Protein AF-A0AAE8F723-F1 (afdb_monomer_lite)

Secondary structure (DSSP, 8-state):
-TTT--B-GGGS---TT----TT---HHHHHHHHHHHTTSEEEEEEETTEEEEEEHHHHSTT--HHHHPPPHHHHHHHHHHHHHHHHSEE-GGGHHHHTT-TT--HHHHHHHHHHHTSEEEEEETTTEEEEEEGGGHHHHHSPPPP-------TT---

Structure (mmCIF, N/CA/C/O backbone):
data_AF-A0AAE8F723-F1
#
_entry.id   AF-A0AAE8F723-F1
#
loop_
_atom_site.group_PDB
_atom_site.id
_atom_site.type_symbol
_atom_site.label_atom_id
_atom_site.label_alt_id
_atom_site.label_comp_id
_atom_site.label_asym_id
_atom_site.label_entity_id
_atom_site.label_seq_id
_atom_site.pdbx_PDB_ins_code
_atom_site.Cartn_x
_atom_site.Cartn_y
_atom_site.Cartn_z
_atom_site.occupancy
_atom_site.B_iso_or_equiv
_atom_site.auth_seq_id
_atom_site.auth_comp_id
_atom_site.auth_asym_id
_atom_site.auth_atom_id
_atom_site.pdbx_PDB_model_num
ATOM 1 N N . ILE A 1 1 ? 16.572 -1.659 -22.010 1.00 94.06 1 ILE A N 1
ATOM 2 C CA . ILE A 1 1 ? 15.963 -2.707 -21.153 1.00 94.06 1 ILE A CA 1
ATOM 3 C C . ILE A 1 1 ? 15.495 -3.892 -21.984 1.00 94.06 1 ILE A C 1
ATOM 5 O O . ILE A 1 1 ? 15.971 -5.000 -21.773 1.00 94.06 1 ILE A O 1
ATOM 9 N N . ARG A 1 2 ? 14.619 -3.668 -22.975 1.00 94.94 2 ARG A N 1
ATOM 10 C CA . ARG A 1 2 ? 14.209 -4.722 -23.914 1.00 94.94 2 ARG A CA 1
ATOM 11 C C . ARG A 1 2 ? 15.413 -5.397 -24.579 1.00 94.94 2 ARG A C 1
ATOM 13 O O . ARG A 1 2 ? 15.585 -6.598 -24.395 1.00 94.94 2 ARG A O 1
ATOM 20 N N . ASP A 1 3 ? 16.280 -4.603 -25.202 1.00 96.25 3 ASP A N 1
ATOM 21 C CA . ASP A 1 3 ? 17.422 -5.130 -25.967 1.00 96.25 3 ASP A CA 1
ATOM 22 C C . ASP A 1 3 ? 18.614 -5.497 -25.070 1.00 96.25 3 ASP A C 1
ATOM 24 O O . ASP A 1 3 ? 19.223 -6.544 -25.235 1.00 96.25 3 ASP A O 1
ATOM 28 N N . ASN A 1 4 ? 18.906 -4.657 -24.070 1.00 94.56 4 ASN A N 1
ATOM 29 C CA . ASN A 1 4 ? 20.133 -4.756 -23.261 1.00 94.56 4 ASN A 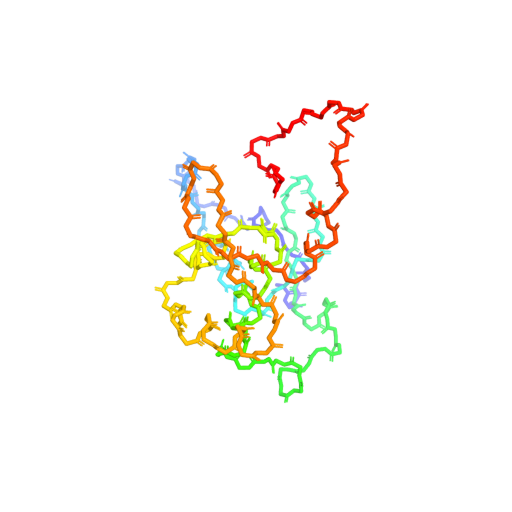CA 1
ATOM 30 C C . ASN A 1 4 ? 19.954 -5.425 -21.883 1.00 94.56 4 ASN A C 1
ATOM 32 O O . ASN A 1 4 ? 20.897 -5.466 -21.101 1.00 94.56 4 ASN A O 1
ATOM 36 N N . GLY A 1 5 ? 18.752 -5.905 -21.552 1.00 96.12 5 GLY A N 1
ATOM 37 C CA . GLY A 1 5 ? 18.463 -6.521 -20.252 1.00 96.12 5 GLY A CA 1
ATOM 38 C C . GLY A 1 5 ? 18.164 -5.533 -19.107 1.00 96.12 5 GLY A C 1
ATOM 39 O O . GLY A 1 5 ? 17.958 -4.338 -19.359 1.00 96.12 5 GLY A O 1
ATOM 40 N N . PRO A 1 6 ? 18.088 -6.036 -17.858 1.00 97.00 6 PRO A N 1
ATOM 41 C CA . PRO A 1 6 ? 17.763 -5.251 -16.665 1.00 97.00 6 PRO A CA 1
ATOM 42 C C . PRO A 1 6 ? 18.7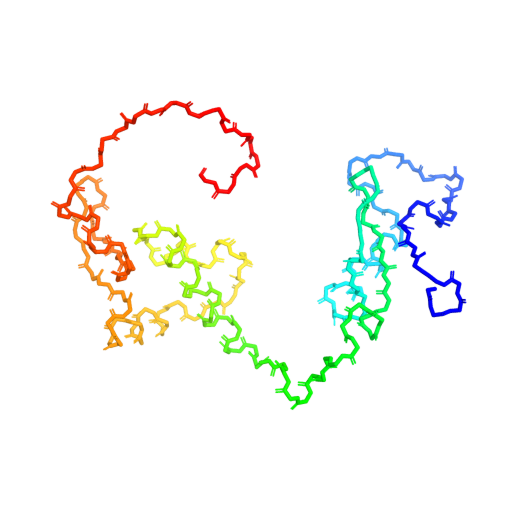50 -4.108 -16.403 1.00 97.00 6 PRO A C 1
ATOM 44 O O . PRO A 1 6 ? 19.948 -4.250 -16.644 1.00 97.00 6 PRO A O 1
ATOM 47 N N . VAL A 1 7 ? 18.266 -2.988 -15.859 1.00 96.00 7 VAL A N 1
ATOM 48 C CA . VAL A 1 7 ? 19.089 -1.788 -15.610 1.00 96.00 7 VAL A CA 1
ATOM 49 C C . VAL A 1 7 ? 18.796 -1.135 -14.265 1.00 96.00 7 VAL A C 1
ATOM 51 O O . VAL A 1 7 ? 17.679 -1.161 -13.750 1.00 96.00 7 VAL A O 1
ATOM 54 N N . ARG A 1 8 ? 19.794 -0.453 -13.718 1.00 93.62 8 ARG A N 1
ATOM 55 C CA . ARG A 1 8 ? 19.674 0.480 -12.594 1.00 93.62 8 ARG A CA 1
ATOM 56 C C . ARG A 1 8 ? 19.681 1.902 -13.123 1.00 93.62 8 ARG A C 1
ATOM 58 O O . ARG A 1 8 ? 20.242 2.192 -14.176 1.00 93.62 8 ARG A O 1
ATOM 65 N N . SER A 1 9 ? 19.197 2.839 -12.311 1.00 88.69 9 SER A N 1
ATOM 66 C CA . SER A 1 9 ? 19.400 4.266 -12.595 1.00 88.69 9 SER A CA 1
ATOM 67 C C . SER A 1 9 ? 20.884 4.628 -12.762 1.00 88.69 9 SER A C 1
ATOM 69 O O . SER A 1 9 ? 21.182 5.584 -13.461 1.00 88.69 9 SER A O 1
ATOM 71 N N . ALA A 1 10 ? 21.806 3.903 -12.120 1.00 87.50 10 ALA A N 1
ATOM 72 C CA . ALA A 1 10 ? 23.240 4.168 -12.208 1.00 87.50 10 ALA A CA 1
ATOM 73 C C . ALA A 1 10 ? 23.869 3.774 -13.556 1.00 87.50 10 ALA A C 1
ATOM 75 O O . ALA A 1 10 ? 24.944 4.274 -13.871 1.00 87.50 10 ALA A O 1
ATOM 76 N N . ASP A 1 11 ? 23.210 2.924 -14.348 1.00 89.56 11 ASP A N 1
ATOM 77 C CA . ASP A 1 11 ? 23.748 2.438 -15.625 1.00 89.56 11 ASP A CA 1
ATOM 78 C C . ASP A 1 11 ? 23.562 3.468 -16.763 1.00 89.56 11 ASP A C 1
ATOM 80 O O . ASP A 1 11 ? 24.062 3.287 -17.870 1.00 89.56 11 ASP A O 1
ATOM 84 N N . PHE A 1 12 ? 22.867 4.578 -16.491 1.00 87.69 12 PHE A N 1
ATOM 85 C CA . PHE A 1 12 ? 22.670 5.676 -17.431 1.00 87.69 12 PHE A CA 1
ATOM 86 C C . PHE A 1 12 ? 23.698 6.788 -17.206 1.00 87.69 12 PHE A C 1
ATOM 88 O O . PHE A 1 12 ? 23.954 7.214 -16.074 1.00 87.69 12 PHE A O 1
ATOM 95 N N . ALA A 1 13 ? 24.243 7.311 -18.308 1.00 81.19 13 ALA A N 1
ATOM 96 C CA . ALA A 1 13 ? 25.170 8.434 -18.276 1.00 81.19 13 ALA A CA 1
ATOM 97 C C . ALA A 1 13 ? 24.558 9.650 -17.558 1.00 81.19 13 ALA A C 1
ATOM 99 O O . ALA A 1 13 ? 23.353 9.911 -17.610 1.00 81.19 13 ALA A O 1
ATOM 100 N N . THR A 1 14 ? 25.411 10.395 -16.859 1.00 71.50 14 THR A N 1
ATOM 101 C CA . THR A 1 14 ? 25.027 11.628 -16.164 1.00 71.50 14 THR A CA 1
ATOM 102 C C . THR A 1 14 ? 25.552 12.817 -16.953 1.00 71.50 14 THR A C 1
ATOM 104 O O . THR A 1 14 ? 26.696 12.794 -17.402 1.00 71.50 14 THR A O 1
ATOM 107 N N . GLU A 1 15 ? 24.735 13.855 -17.123 1.00 72.12 15 GLU A N 1
ATOM 108 C CA . GLU A 1 15 ? 25.195 15.104 -17.730 1.00 72.12 15 GLU A CA 1
ATOM 109 C C . GLU A 1 15 ? 26.316 15.726 -16.891 1.00 72.12 15 GLU A C 1
ATOM 111 O O . GLU A 1 15 ? 26.253 15.733 -15.659 1.00 72.12 15 GLU A O 1
ATOM 116 N N . LYS A 1 16 ? 27.334 16.283 -17.560 1.00 68.25 16 LYS A N 1
ATOM 117 C CA . LYS A 1 16 ? 28.539 16.833 -16.912 1.00 68.25 16 LYS A CA 1
ATOM 118 C C . LYS A 1 16 ? 28.243 17.940 -15.887 1.00 68.25 16 LYS A C 1
ATOM 120 O O . LYS A 1 16 ? 29.049 18.150 -14.991 1.00 68.25 16 LYS A O 1
ATOM 125 N N . ASN A 1 17 ? 27.086 18.601 -15.989 1.00 70.00 17 ASN A N 1
ATOM 126 C CA . ASN A 1 17 ? 26.687 19.724 -15.136 1.00 70.00 17 ASN A CA 1
ATOM 127 C C . ASN A 1 17 ? 25.604 19.369 -14.096 1.00 70.00 17 ASN A C 1
ATOM 129 O O . ASN A 1 17 ? 25.043 20.270 -13.469 1.00 70.00 17 ASN A O 1
ATOM 133 N N . HIS A 1 18 ? 25.279 18.084 -13.896 1.00 69.50 18 HIS A N 1
ATOM 134 C CA . HIS A 1 18 ? 24.272 17.693 -12.904 1.00 69.50 18 HIS A CA 1
ATOM 135 C C . HIS A 1 18 ? 24.788 17.931 -11.481 1.00 69.50 18 HIS A C 1
ATOM 137 O O . HIS A 1 18 ? 25.684 17.228 -11.009 1.00 69.50 18 HIS A O 1
ATOM 143 N N . LYS A 1 19 ? 24.205 18.904 -10.773 1.00 69.75 19 LYS A N 1
ATOM 144 C CA . LYS A 1 19 ? 24.550 19.163 -9.371 1.00 69.75 19 LYS A CA 1
ATOM 145 C C . LYS A 1 19 ? 24.010 18.033 -8.482 1.00 69.75 19 LYS A C 1
ATOM 147 O O . LYS A 1 19 ? 22.814 17.739 -8.540 1.00 69.75 19 LYS A O 1
ATOM 152 N N . PRO A 1 20 ? 24.850 17.397 -7.647 1.00 67.19 20 PRO A N 1
ATOM 153 C CA . PRO A 1 20 ? 24.379 16.403 -6.695 1.00 67.19 20 PRO A CA 1
ATOM 154 C C . PRO A 1 20 ? 23.488 17.066 -5.637 1.00 67.19 20 PRO A C 1
ATOM 156 O O . PRO A 1 20 ? 23.736 18.188 -5.202 1.00 67.19 20 PRO A O 1
ATOM 159 N N . GLY A 1 21 ? 22.441 16.364 -5.216 1.00 66.62 21 GLY A N 1
ATOM 160 C CA . GLY A 1 21 ? 21.517 16.824 -4.188 1.00 66.62 21 GLY A CA 1
ATOM 161 C C . GLY A 1 21 ? 20.465 15.762 -3.904 1.00 66.62 21 GLY A C 1
ATOM 162 O O . GLY A 1 21 ? 20.118 14.982 -4.791 1.00 66.62 21 GLY A O 1
ATOM 163 N N . TRP A 1 22 ? 19.946 15.733 -2.677 1.00 57.03 22 TRP A N 1
ATOM 164 C CA . TRP A 1 22 ? 18.967 14.728 -2.237 1.00 57.03 22 TRP A CA 1
ATOM 165 C C . TRP A 1 22 ? 17.716 14.674 -3.139 1.00 57.03 22 TRP A C 1
ATOM 167 O O . TRP A 1 22 ? 17.175 13.605 -3.417 1.00 57.03 22 TRP A O 1
ATOM 177 N N . TRP A 1 23 ? 17.321 15.827 -3.687 1.00 58.75 23 TRP A N 1
ATOM 178 C CA . TRP A 1 23 ? 16.172 15.996 -4.585 1.00 58.75 23 TRP A CA 1
ATOM 179 C C . TRP A 1 23 ? 16.543 16.073 -6.074 1.00 58.75 23 TRP A C 1
ATOM 181 O O . TRP A 1 23 ? 15.667 16.211 -6.924 1.00 58.75 23 TRP A O 1
ATOM 191 N N . ALA A 1 24 ? 17.830 15.966 -6.419 1.00 65.31 24 ALA A N 1
ATOM 192 C CA . ALA A 1 24 ? 18.319 16.099 -7.791 1.00 65.31 24 ALA A CA 1
ATOM 193 C C . ALA A 1 24 ? 18.172 14.772 -8.555 1.00 65.31 24 ALA A C 1
ATOM 195 O O . ALA A 1 24 ? 19.155 14.107 -8.901 1.00 65.31 24 ALA A O 1
ATOM 196 N N . TRP A 1 25 ? 16.925 14.348 -8.778 1.00 67.19 25 TRP A N 1
ATOM 197 C CA . TRP A 1 25 ? 16.633 13.125 -9.521 1.00 67.19 25 TRP A CA 1
ATOM 198 C C . TRP A 1 25 ? 17.024 13.301 -10.985 1.00 67.19 25 TRP A C 1
ATOM 200 O O . TRP A 1 25 ? 16.553 14.205 -11.671 1.00 67.19 25 TRP A O 1
ATOM 210 N N . LYS A 1 26 ? 17.889 12.410 -11.470 1.00 76.69 26 LYS A N 1
ATOM 211 C CA . LYS A 1 26 ? 18.328 12.410 -12.865 1.00 76.69 26 LYS A CA 1
ATOM 212 C C . LYS A 1 26 ? 17.141 12.086 -13.788 1.00 76.69 26 LYS A C 1
ATOM 214 O O . LYS A 1 26 ? 16.294 11.275 -13.394 1.00 76.69 26 LYS A O 1
ATOM 219 N N . PRO A 1 27 ? 17.083 12.629 -15.020 1.00 82.06 27 PRO A N 1
ATOM 220 C CA . PRO A 1 27 ? 15.970 12.392 -15.942 1.00 82.06 27 PRO A CA 1
ATOM 221 C C . PRO A 1 27 ? 15.637 10.908 -16.123 1.00 82.06 27 PRO A C 1
ATOM 223 O O . PRO A 1 27 ? 14.479 10.516 -16.002 1.00 82.06 27 PRO A O 1
ATOM 226 N N . HIS A 1 28 ? 16.647 10.055 -16.301 1.00 85.38 28 HIS A N 1
ATOM 227 C CA . HIS A 1 28 ? 16.459 8.609 -16.445 1.00 85.38 28 HIS A CA 1
ATOM 228 C C . HIS A 1 28 ? 15.846 7.951 -15.200 1.00 85.38 28 HIS A C 1
ATOM 230 O O . HIS A 1 28 ? 15.001 7.073 -15.340 1.00 85.38 28 HIS A O 1
ATOM 236 N N . LYS A 1 29 ? 16.189 8.403 -13.983 1.00 84.56 29 LYS A N 1
ATOM 237 C CA . LYS A 1 29 ? 15.574 7.886 -12.752 1.00 84.56 29 LYS A CA 1
ATOM 238 C C . LYS A 1 29 ? 14.075 8.164 -12.761 1.00 84.56 29 LYS A C 1
ATOM 240 O O . LYS A 1 29 ? 13.295 7.262 -12.499 1.00 84.56 29 LYS A O 1
ATOM 245 N N . ARG A 1 30 ? 13.672 9.384 -13.130 1.00 87.50 30 ARG A N 1
ATOM 246 C CA . ARG A 1 30 ? 12.253 9.755 -13.236 1.00 87.50 30 ARG A CA 1
ATOM 247 C C . ARG A 1 30 ? 11.505 8.885 -14.251 1.00 87.50 30 ARG A C 1
ATOM 249 O O . ARG A 1 30 ? 10.394 8.465 -13.967 1.00 87.50 30 ARG A O 1
ATOM 256 N N . HIS A 1 31 ? 12.118 8.576 -15.394 1.00 91.69 31 HIS A N 1
ATOM 257 C CA . HIS A 1 31 ? 11.501 7.695 -16.390 1.00 91.69 31 HIS A CA 1
ATOM 258 C C . HIS A 1 31 ? 11.349 6.261 -15.867 1.00 91.69 31 HIS A C 1
ATOM 260 O O . HIS A 1 31 ? 10.285 5.676 -16.032 1.00 91.69 31 HIS A O 1
ATOM 266 N N . LEU A 1 32 ? 12.366 5.719 -15.188 1.00 94.12 32 LEU A N 1
ATOM 267 C CA . LEU A 1 32 ? 12.284 4.394 -14.565 1.00 94.12 32 LEU A CA 1
ATOM 268 C C . LEU A 1 32 ? 11.185 4.331 -13.494 1.00 94.12 32 LEU A C 1
ATOM 270 O O . LEU A 1 32 ? 10.402 3.390 -13.496 1.00 94.12 32 LEU A O 1
ATOM 274 N N . GLU A 1 33 ? 11.082 5.338 -12.619 1.00 92.44 33 GLU A N 1
ATOM 275 C CA . GLU A 1 33 ? 10.030 5.397 -11.589 1.00 92.44 33 GLU A CA 1
ATOM 276 C C . GLU A 1 33 ? 8.627 5.571 -12.194 1.00 92.44 33 GLU A C 1
ATOM 278 O O . GLU A 1 33 ? 7.672 4.981 -11.693 1.00 92.44 33 GLU A O 1
ATOM 283 N N . ASN A 1 34 ? 8.492 6.335 -13.285 1.00 94.38 34 ASN A N 1
ATOM 284 C CA . ASN A 1 34 ? 7.221 6.485 -13.997 1.00 94.38 34 ASN A CA 1
ATOM 285 C C . ASN A 1 34 ? 6.791 5.166 -14.648 1.00 94.38 34 ASN A C 1
ATOM 287 O O . ASN A 1 34 ? 5.646 4.760 -14.498 1.00 94.38 34 ASN A O 1
ATOM 291 N N . LEU A 1 35 ? 7.709 4.484 -15.339 1.00 96.31 35 LEU A N 1
ATOM 292 C CA . LEU A 1 35 ? 7.432 3.189 -15.964 1.00 96.31 35 LEU A CA 1
ATOM 293 C C . LEU A 1 35 ? 7.158 2.101 -14.921 1.00 96.31 35 LEU A C 1
ATOM 295 O O . LEU A 1 35 ? 6.326 1.233 -15.156 1.00 96.31 35 LEU A O 1
ATOM 299 N N . PHE A 1 36 ? 7.819 2.161 -13.763 1.00 96.38 36 PHE A N 1
ATOM 300 C CA . PHE A 1 36 ? 7.508 1.297 -12.627 1.00 96.38 36 PHE A CA 1
ATOM 301 C C . PHE A 1 36 ? 6.109 1.577 -12.069 1.00 96.38 36 PHE A C 1
ATOM 303 O O . PHE A 1 36 ? 5.323 0.653 -11.895 1.00 96.38 36 PHE A O 1
ATOM 310 N N . SER A 1 37 ? 5.763 2.849 -11.857 1.00 93.00 37 SER A N 1
ATOM 311 C CA . SER A 1 37 ? 4.424 3.251 -11.398 1.00 93.00 37 SER A CA 1
ATOM 312 C C . SER A 1 37 ? 3.320 2.871 -12.391 1.00 93.00 37 SER A C 1
ATOM 314 O O . SER A 1 37 ? 2.214 2.557 -11.974 1.00 93.00 37 SER A O 1
ATOM 316 N N . ALA A 1 38 ? 3.621 2.877 -13.693 1.00 93.94 38 ALA A N 1
ATOM 317 C CA . ALA A 1 38 ? 2.708 2.447 -14.752 1.00 93.94 38 ALA A CA 1
ATOM 318 C C . ALA A 1 38 ? 2.618 0.916 -14.906 1.00 93.94 38 ALA A C 1
ATOM 320 O O . ALA A 1 38 ? 1.828 0.435 -15.709 1.00 93.94 38 ALA A O 1
ATOM 321 N N . GLY A 1 39 ? 3.438 0.146 -14.181 1.00 94.62 39 GLY A N 1
ATOM 322 C CA . GLY A 1 39 ? 3.487 -1.312 -14.294 1.00 94.62 39 GLY A CA 1
ATOM 323 C C . GLY A 1 39 ? 4.227 -1.841 -15.529 1.00 94.62 39 GLY A C 1
ATOM 324 O O . GLY A 1 39 ? 4.246 -3.045 -15.747 1.00 94.62 39 GLY A O 1
ATOM 325 N N . GLU A 1 40 ? 4.878 -0.992 -16.327 1.00 96.06 40 GLU A N 1
ATOM 326 C CA . GLU A 1 40 ? 5.653 -1.405 -17.512 1.00 96.06 40 GLU A CA 1
ATOM 327 C C . GLU A 1 40 ? 7.005 -2.033 -17.136 1.00 96.06 40 GLU A C 1
ATOM 329 O O . GLU A 1 40 ? 7.507 -2.959 -17.787 1.00 96.06 40 GLU A O 1
ATOM 334 N N . LEU A 1 41 ? 7.598 -1.530 -16.051 1.00 97.44 41 LEU A N 1
ATOM 335 C CA . LEU A 1 41 ? 8.797 -2.084 -15.433 1.00 97.44 41 LEU A CA 1
ATOM 336 C C . LEU A 1 41 ? 8.479 -2.617 -14.040 1.00 97.44 41 LEU A C 1
ATOM 338 O O . LEU A 1 41 ? 7.617 -2.095 -13.342 1.00 97.44 41 LEU A O 1
ATOM 342 N N . MET A 1 42 ? 9.245 -3.612 -13.612 1.00 97.50 42 MET A N 1
ATOM 343 C CA . MET A 1 42 ? 9.184 -4.191 -12.273 1.00 97.50 42 MET A CA 1
ATOM 344 C C . MET A 1 42 ? 10.580 -4.217 -11.650 1.00 97.50 42 MET A C 1
ATOM 346 O O . MET A 1 42 ? 11.593 -4.168 -12.352 1.00 97.50 42 MET A O 1
ATOM 350 N N . VAL A 1 43 ? 10.647 -4.291 -10.319 1.00 97.06 43 VAL A N 1
ATOM 351 C CA . VAL A 1 43 ? 11.917 -4.456 -9.598 1.00 97.06 43 VAL A CA 1
ATOM 352 C C . VAL A 1 43 ? 12.260 -5.942 -9.554 1.00 97.06 43 VAL A C 1
ATOM 354 O O . VAL A 1 43 ? 11.667 -6.679 -8.773 1.00 97.06 43 VAL A O 1
ATOM 357 N N . ALA A 1 44 ? 13.220 -6.369 -10.374 1.00 97.00 44 ALA A N 1
ATOM 358 C CA . ALA A 1 44 ? 13.666 -7.762 -10.427 1.00 97.00 44 ALA A CA 1
ATOM 359 C C . ALA A 1 44 ? 14.526 -8.139 -9.208 1.00 97.00 44 ALA A C 1
ATOM 361 O O . ALA A 1 44 ? 14.435 -9.241 -8.681 1.00 97.00 44 ALA A O 1
ATOM 362 N N . GLU A 1 45 ? 15.357 -7.207 -8.738 1.00 96.94 45 GLU A N 1
ATOM 363 C CA . GLU A 1 45 ? 16.221 -7.389 -7.572 1.00 96.94 45 GLU A CA 1
ATOM 364 C C . GLU A 1 45 ? 16.672 -6.028 -7.012 1.00 96.94 45 GLU A C 1
ATOM 366 O O . GLU A 1 45 ? 16.379 -4.956 -7.563 1.00 96.94 45 GLU A O 1
ATOM 371 N N . ARG A 1 46 ? 17.423 -6.060 -5.907 1.00 96.06 46 ARG A N 1
ATOM 372 C CA . ARG A 1 46 ? 18.112 -4.887 -5.362 1.00 96.06 46 ARG A CA 1
ATOM 373 C C . ARG A 1 46 ? 19.598 -5.183 -5.202 1.00 96.06 46 ARG A C 1
ATOM 375 O O . ARG A 1 46 ? 19.963 -6.173 -4.581 1.00 96.06 46 ARG A O 1
ATOM 382 N N . ARG A 1 47 ? 20.448 -4.278 -5.690 1.00 94.31 47 ARG A N 1
ATOM 383 C CA . ARG A 1 47 ? 21.910 -4.341 -5.531 1.00 94.31 47 ARG A CA 1
ATOM 384 C C . ARG A 1 47 ? 22.375 -3.099 -4.787 1.00 94.31 47 ARG A C 1
ATOM 386 O O . ARG A 1 47 ? 22.208 -1.995 -5.298 1.00 94.31 47 ARG A O 1
ATOM 393 N N . ASN A 1 48 ? 22.929 -3.260 -3.584 1.00 91.31 48 ASN A N 1
ATOM 394 C CA . ASN A 1 48 ? 23.359 -2.142 -2.728 1.00 91.31 48 ASN A CA 1
ATOM 395 C C . ASN A 1 48 ? 22.263 -1.067 -2.569 1.00 91.31 48 ASN A C 1
ATOM 397 O O . ASN A 1 48 ? 22.487 0.107 -2.854 1.00 91.31 48 ASN A O 1
ATOM 401 N N . PHE A 1 49 ?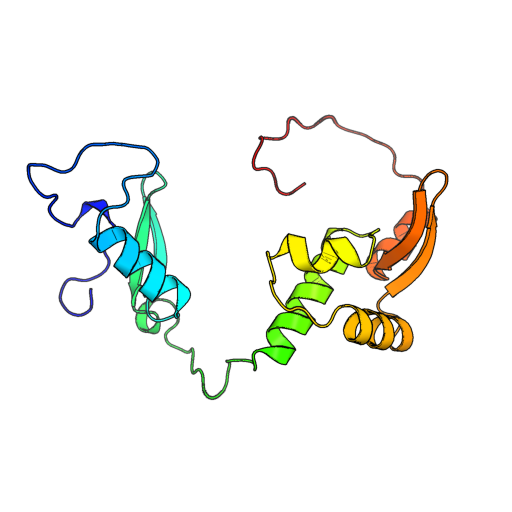 21.046 -1.485 -2.198 1.00 86.06 49 PHE A N 1
ATOM 402 C CA . PHE A 1 49 ? 19.839 -0.642 -2.088 1.00 86.06 49 PHE A CA 1
ATOM 403 C C . PHE A 1 49 ? 19.324 -0.007 -3.394 1.00 86.06 49 PHE A C 1
ATOM 405 O O . PHE A 1 49 ? 18.260 0.615 -3.392 1.00 86.06 49 PHE A O 1
ATOM 412 N N . GLN A 1 50 ? 20.000 -0.193 -4.529 1.00 89.88 50 GLN A N 1
ATOM 413 C CA . GLN A 1 50 ? 19.512 0.267 -5.827 1.00 89.88 50 GLN A CA 1
ATOM 414 C C . GLN A 1 50 ? 18.570 -0.766 -6.441 1.00 89.88 50 GLN A C 1
ATOM 416 O O . GLN A 1 50 ? 18.911 -1.944 -6.544 1.00 89.88 50 GLN A O 1
ATOM 421 N N . ARG A 1 51 ? 17.396 -0.313 -6.889 1.00 95.12 51 ARG A N 1
ATOM 422 C CA . ARG A 1 51 ? 16.464 -1.131 -7.673 1.00 95.12 51 ARG A CA 1
ATOM 423 C C . ARG A 1 51 ? 17.073 -1.455 -9.038 1.00 95.12 51 ARG A C 1
ATOM 425 O O . ARG A 1 51 ? 17.567 -0.553 -9.721 1.00 95.12 51 ARG A O 1
ATOM 432 N N . VAL A 1 52 ? 17.009 -2.727 -9.417 1.00 97.00 52 VAL A N 1
ATOM 433 C CA . VAL A 1 52 ? 17.265 -3.198 -10.780 1.00 97.00 52 VAL A CA 1
ATOM 434 C C . VAL A 1 52 ? 15.908 -3.389 -11.452 1.00 97.00 52 VAL A C 1
ATOM 436 O O . VAL A 1 52 ? 15.098 -4.198 -11.001 1.00 97.00 52 VAL A O 1
ATOM 439 N N . TYR A 1 53 ? 15.654 -2.604 -12.492 1.00 97.81 53 TYR A N 1
ATOM 440 C CA . TYR A 1 53 ? 14.414 -2.608 -13.254 1.00 97.81 53 TYR A CA 1
ATOM 441 C C . TYR A 1 53 ? 14.519 -3.544 -14.456 1.00 97.81 53 TYR A C 1
ATOM 443 O O . TYR A 1 53 ? 15.487 -3.464 -15.215 1.00 97.81 53 TYR A O 1
ATOM 451 N N . ASP A 1 54 ? 13.498 -4.367 -14.669 1.00 98.12 54 ASP A N 1
ATOM 452 C CA . ASP A 1 54 ? 13.317 -5.152 -15.895 1.00 98.12 54 ASP A CA 1
ATOM 453 C C . ASP A 1 54 ? 11.867 -5.046 -16.387 1.00 98.12 54 ASP A C 1
ATOM 455 O O . ASP A 1 54 ? 11.004 -4.494 -15.701 1.00 98.12 54 ASP A O 1
ATOM 459 N N . LEU A 1 55 ? 11.602 -5.540 -17.595 1.00 97.88 55 LEU A N 1
ATOM 460 C CA . LEU A 1 55 ? 10.263 -5.585 -18.176 1.00 97.88 55 LEU A CA 1
ATOM 461 C C . LEU A 1 55 ? 9.312 -6.393 -17.289 1.00 97.88 55 LEU A C 1
ATOM 463 O O . LEU A 1 55 ? 9.647 -7.511 -16.883 1.00 97.88 55 LEU A O 1
ATOM 467 N N . ARG A 1 56 ? 8.087 -5.885 -17.090 1.00 96.62 56 ARG A N 1
ATOM 468 C CA . ARG A 1 56 ? 7.019 -6.630 -16.403 1.00 96.62 56 ARG A CA 1
ATOM 469 C C . ARG A 1 56 ? 6.880 -8.051 -16.940 1.00 96.62 56 ARG A C 1
ATOM 471 O O . ARG A 1 56 ? 6.807 -8.980 -16.153 1.00 96.62 56 ARG A O 1
ATOM 478 N N . THR A 1 57 ? 6.916 -8.233 -18.259 1.00 96.56 57 THR A N 1
ATOM 479 C CA . THR A 1 57 ? 6.736 -9.542 -18.912 1.00 96.56 57 THR A CA 1
ATOM 480 C C . THR A 1 57 ? 7.855 -10.548 -18.634 1.00 96.56 57 THR A C 1
ATOM 482 O O . THR A 1 57 ? 7.675 -11.728 -18.899 1.00 96.56 57 THR A O 1
ATOM 485 N N . ARG A 1 58 ? 9.024 -10.115 -18.143 1.00 97.25 58 ARG A N 1
ATOM 486 C CA . ARG A 1 58 ? 10.091 -11.029 -17.698 1.00 97.25 58 ARG A CA 1
ATOM 487 C C . ARG A 1 58 ? 9.968 -11.363 -16.214 1.00 97.25 58 ARG A C 1
ATOM 489 O O . ARG A 1 58 ? 10.253 -12.486 -15.826 1.00 97.25 58 ARG A O 1
ATOM 496 N N . VAL A 1 59 ? 9.536 -10.397 -15.401 1.00 97.06 59 VAL A N 1
ATOM 497 C CA . VAL A 1 59 ? 9.382 -10.566 -13.944 1.00 97.06 59 VAL A CA 1
ATOM 498 C C . VAL A 1 59 ? 8.087 -11.305 -13.590 1.00 97.06 59 VAL A C 1
ATOM 500 O O . VAL A 1 59 ? 8.063 -12.109 -12.666 1.00 97.06 59 VAL A O 1
ATOM 503 N N . MET A 1 60 ? 7.014 -11.046 -14.332 1.00 96.19 60 MET A N 1
ATOM 504 C CA . MET A 1 60 ? 5.689 -11.645 -14.175 1.00 96.19 60 MET A CA 1
ATOM 505 C C . MET A 1 60 ? 5.178 -12.110 -15.550 1.00 96.19 60 MET A C 1
ATOM 507 O O . MET A 1 60 ? 4.307 -11.454 -16.131 1.00 96.19 60 MET A O 1
ATOM 511 N N . PRO A 1 61 ? 5.740 -13.202 -16.105 1.00 96.19 61 PRO A N 1
ATOM 512 C CA . PRO A 1 61 ? 5.433 -13.653 -17.465 1.00 96.19 61 PRO A CA 1
ATOM 513 C C . PRO A 1 61 ? 3.961 -14.019 -17.662 1.00 96.19 61 PRO A C 1
ATOM 515 O O . PRO A 1 61 ? 3.406 -13.761 -18.726 1.00 96.19 61 PRO A O 1
ATOM 518 N N . ASP A 1 62 ? 3.312 -14.529 -16.618 1.00 96.50 62 ASP A N 1
ATOM 519 C CA . ASP A 1 62 ? 1.924 -14.985 -16.688 1.00 96.50 62 ASP A CA 1
ATOM 520 C C . ASP A 1 62 ? 0.905 -13.864 -16.422 1.00 96.50 62 ASP A C 1
ATOM 522 O O . ASP A 1 62 ? -0.303 -14.089 -16.487 1.00 96.50 62 ASP A O 1
ATOM 526 N N . TRP A 1 63 ? 1.353 -12.637 -16.120 1.00 95.12 63 TRP A N 1
ATOM 527 C CA . TRP A 1 63 ? 0.446 -11.532 -15.812 1.00 95.12 63 TRP A CA 1
ATOM 528 C C . TRP A 1 63 ? -0.212 -10.948 -17.066 1.00 95.12 63 TRP A C 1
ATOM 530 O O . TRP A 1 63 ? 0.465 -10.455 -17.974 1.00 95.12 63 TRP A O 1
ATOM 540 N N . GLN A 1 64 ? -1.543 -10.909 -17.065 1.00 94.25 64 GLN A N 1
ATOM 541 C CA . GLN A 1 64 ? -2.365 -10.358 -18.136 1.00 94.25 64 GLN A CA 1
ATOM 542 C C . GLN A 1 64 ? -3.352 -9.354 -17.540 1.00 94.25 64 GLN A C 1
ATOM 544 O O . GLN A 1 64 ? -4.243 -9.753 -16.795 1.00 94.25 64 GLN A O 1
ATOM 549 N N . ASP A 1 65 ? -3.223 -8.066 -17.873 1.00 91.62 65 ASP A N 1
ATOM 550 C CA . ASP A 1 65 ? -4.061 -7.011 -17.279 1.00 91.62 65 ASP A CA 1
ATOM 551 C C . ASP A 1 65 ? -5.555 -7.255 -17.516 1.00 91.62 65 ASP A C 1
ATOM 553 O O . ASP A 1 65 ? -6.356 -7.089 -16.607 1.00 91.62 65 ASP A O 1
ATOM 557 N N . ALA A 1 66 ? -5.924 -7.761 -18.696 1.00 92.94 66 ALA A N 1
ATOM 558 C CA . ALA A 1 66 ? -7.312 -8.081 -19.036 1.00 92.94 66 ALA A CA 1
ATOM 559 C C . ALA A 1 66 ? -7.960 -9.146 -18.128 1.00 92.94 66 ALA A C 1
ATOM 561 O O . ALA A 1 66 ? -9.182 -9.253 -18.104 1.00 92.94 66 ALA A O 1
ATOM 562 N N . ILE A 1 67 ? -7.155 -9.947 -17.421 1.00 94.88 67 ILE A N 1
ATOM 563 C CA . ILE A 1 67 ? -7.623 -11.043 -16.562 1.00 94.88 67 ILE A CA 1
ATOM 564 C C . ILE A 1 67 ? -7.350 -10.734 -15.086 1.00 94.88 67 ILE A C 1
ATOM 566 O O . ILE A 1 67 ? -8.165 -11.056 -14.227 1.00 94.88 67 ILE A O 1
ATOM 570 N N . HIS A 1 68 ? -6.194 -10.139 -14.783 1.00 94.25 68 HIS A N 1
ATOM 571 C CA . HIS A 1 68 ? -5.684 -10.011 -13.417 1.00 94.25 68 HIS A CA 1
ATOM 572 C C . HIS A 1 68 ? -5.758 -8.592 -12.853 1.00 94.25 68 HIS A C 1
ATOM 574 O O . HIS A 1 68 ? -5.715 -8.437 -11.631 1.00 94.25 68 HIS A O 1
ATOM 580 N N . ALA A 1 69 ? -5.832 -7.556 -13.696 1.00 93.69 69 ALA A N 1
ATOM 581 C CA . ALA A 1 69 ? -5.941 -6.196 -13.188 1.00 93.69 69 ALA A CA 1
ATOM 582 C C . ALA A 1 69 ? -7.337 -5.963 -12.601 1.00 93.69 69 ALA A C 1
ATOM 584 O O . ALA A 1 69 ? -8.351 -6.413 -13.134 1.00 93.69 69 ALA A O 1
ATOM 585 N N . ILE A 1 70 ? -7.376 -5.227 -11.497 1.00 96.12 70 ILE A N 1
ATOM 586 C CA . ILE A 1 70 ? -8.612 -4.765 -10.871 1.00 96.12 70 ILE A CA 1
ATOM 587 C C . ILE A 1 70 ? -8.868 -3.308 -11.254 1.00 96.12 70 ILE A C 1
ATOM 589 O O . ILE A 1 70 ? -7.932 -2.551 -11.516 1.00 96.12 70 ILE A O 1
ATOM 593 N N . GLY A 1 71 ? -10.143 -2.915 -11.278 1.00 95.44 71 GLY A N 1
ATOM 594 C CA . GLY A 1 71 ? -10.528 -1.522 -11.494 1.00 95.44 71 GLY A CA 1
ATOM 595 C C . GLY A 1 71 ? -10.043 -0.613 -10.362 1.00 95.44 71 GLY A C 1
ATOM 596 O O . GLY A 1 71 ? -9.842 -1.063 -9.234 1.00 95.44 71 GLY A O 1
ATOM 597 N N . GLU A 1 72 ? -9.886 0.677 -10.659 1.00 94.25 72 GLU A N 1
ATOM 598 C CA . GLU A 1 72 ? -9.392 1.675 -9.702 1.00 94.25 72 GLU A CA 1
ATOM 599 C C . GLU A 1 72 ? -10.243 1.735 -8.424 1.00 94.25 72 GLU A C 1
ATOM 601 O O . GLU A 1 72 ? -9.695 1.703 -7.324 1.00 94.25 72 GLU A O 1
ATOM 606 N N . ASP A 1 73 ? -11.572 1.720 -8.556 1.00 95.44 73 ASP A N 1
ATOM 607 C CA . ASP A 1 73 ? -12.489 1.742 -7.410 1.00 95.44 73 ASP A CA 1
ATOM 608 C C . ASP A 1 73 ? -12.283 0.540 -6.477 1.00 95.44 73 ASP A C 1
ATOM 610 O O . ASP A 1 73 ? -12.254 0.685 -5.252 1.00 95.44 73 ASP A O 1
ATOM 614 N N . GLU A 1 74 ? -12.082 -0.649 -7.051 1.00 96.00 74 GLU A N 1
ATOM 615 C CA . GLU A 1 74 ? -11.831 -1.868 -6.282 1.00 96.00 74 GLU A CA 1
ATOM 616 C C . GLU A 1 74 ? -10.441 -1.843 -5.639 1.00 96.00 74 GLU A C 1
ATOM 618 O O . GLU A 1 74 ? -10.293 -2.205 -4.470 1.00 96.00 74 GLU A O 1
ATOM 623 N N . ALA A 1 75 ? -9.427 -1.345 -6.352 1.00 96.75 75 ALA A N 1
ATOM 624 C CA . ALA A 1 75 ? -8.092 -1.153 -5.796 1.00 96.75 75 ALA A CA 1
ATOM 625 C C . ALA A 1 75 ? -8.117 -0.200 -4.593 1.00 96.75 75 ALA A C 1
ATOM 627 O O . ALA A 1 75 ? -7.552 -0.519 -3.544 1.00 96.75 75 ALA A O 1
ATOM 628 N N . ILE A 1 76 ? -8.819 0.932 -4.707 1.00 97.31 76 ILE A N 1
ATOM 629 C CA . ILE A 1 76 ? -9.004 1.893 -3.613 1.00 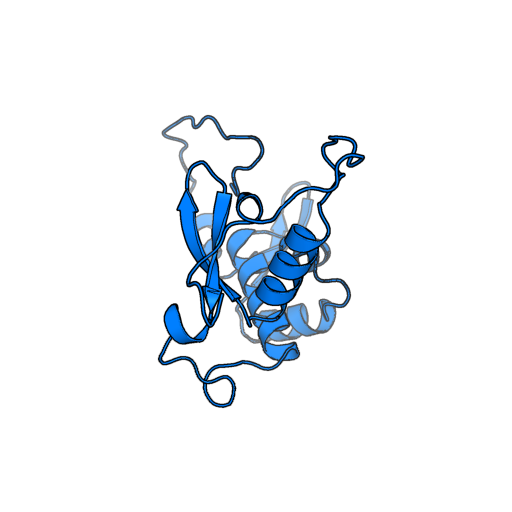97.31 76 ILE A CA 1
ATOM 630 C C . ILE A 1 76 ? -9.726 1.229 -2.440 1.00 97.31 76 ILE A C 1
ATOM 632 O O . ILE A 1 76 ? -9.281 1.361 -1.298 1.00 97.31 76 ILE A O 1
ATOM 636 N N . ARG A 1 77 ? -10.804 0.478 -2.693 1.00 97.31 77 ARG A N 1
ATOM 637 C CA . ARG A 1 77 ? -11.546 -0.236 -1.644 1.00 97.31 77 ARG A CA 1
ATOM 638 C C . ARG A 1 77 ? -10.656 -1.234 -0.897 1.00 97.31 77 ARG A C 1
ATOM 640 O O . ARG A 1 77 ? -10.668 -1.251 0.335 1.00 97.31 77 ARG A O 1
ATOM 647 N N . LEU A 1 78 ? -9.860 -2.027 -1.616 1.00 97.81 78 LEU A N 1
ATOM 648 C CA . LEU A 1 78 ? -8.910 -2.974 -1.024 1.00 97.81 78 LEU A CA 1
ATOM 649 C C . LEU A 1 78 ? -7.811 -2.261 -0.229 1.00 97.81 78 LEU A C 1
ATOM 651 O O . LEU A 1 78 ? -7.481 -2.695 0.872 1.00 97.81 78 LEU A O 1
ATOM 655 N N . MET A 1 79 ? -7.276 -1.147 -0.736 1.00 98.12 79 MET A N 1
ATOM 656 C CA . MET A 1 79 ? -6.296 -0.336 -0.008 1.00 98.12 79 MET A CA 1
ATOM 657 C C . MET A 1 79 ? -6.880 0.230 1.289 1.00 98.12 79 MET A C 1
ATOM 659 O O . MET A 1 79 ? -6.230 0.136 2.323 1.00 98.12 79 MET A O 1
ATOM 663 N N . LEU A 1 80 ? -8.113 0.745 1.278 1.00 98.38 80 LEU A N 1
ATOM 664 C CA . LEU A 1 80 ? -8.785 1.219 2.495 1.00 98.38 80 LEU A CA 1
ATOM 665 C C . LEU A 1 80 ? -9.027 0.089 3.505 1.00 98.38 80 LEU A C 1
ATOM 667 O O . LEU A 1 80 ? -8.824 0.292 4.703 1.00 98.38 80 LEU A O 1
ATOM 671 N N . MET A 1 81 ? -9.405 -1.104 3.036 1.00 98.38 81 MET A N 1
ATOM 672 C CA . MET A 1 81 ? -9.551 -2.278 3.901 1.00 98.38 81 MET A CA 1
ATOM 673 C C . MET A 1 81 ? -8.209 -2.711 4.505 1.00 98.38 81 MET A C 1
ATOM 675 O O . MET A 1 81 ? -8.123 -2.986 5.702 1.00 98.38 81 MET A O 1
ATOM 679 N N . ASN A 1 82 ? -7.136 -2.694 3.711 1.00 98.06 82 ASN A N 1
ATOM 680 C CA . ASN A 1 82 ? -5.782 -2.952 4.197 1.00 98.06 82 ASN A CA 1
ATOM 681 C C . ASN A 1 82 ? -5.349 -1.908 5.236 1.00 98.06 82 ASN A C 1
ATOM 683 O O . ASN A 1 82 ? -4.824 -2.294 6.278 1.00 98.06 82 ASN A O 1
ATOM 687 N N . SER A 1 83 ? -5.623 -0.616 5.013 1.00 97.81 83 SER A N 1
ATOM 688 C CA . SER A 1 83 ? -5.374 0.441 6.003 1.00 97.81 83 SER A CA 1
ATOM 689 C C . SER A 1 83 ? -6.106 0.157 7.315 1.00 97.81 83 SER A C 1
ATOM 691 O O . SER A 1 83 ? -5.495 0.202 8.381 1.00 97.81 83 SER A O 1
ATOM 693 N N . ALA A 1 84 ? -7.402 -0.170 7.248 1.00 98.25 84 ALA A N 1
ATOM 694 C CA . ALA A 1 84 ? -8.214 -0.479 8.425 1.00 98.25 84 ALA A CA 1
ATOM 695 C C . ALA A 1 84 ? -7.640 -1.670 9.207 1.00 98.25 84 ALA A C 1
ATOM 697 O O . ALA A 1 84 ? -7.486 -1.598 10.428 1.00 98.25 84 ALA A O 1
ATOM 698 N N . ARG A 1 85 ? -7.263 -2.742 8.499 1.00 97.44 85 ARG A N 1
ATOM 699 C CA . ARG A 1 85 ? -6.650 -3.935 9.091 1.00 97.44 85 ARG A CA 1
ATOM 700 C C . ARG A 1 85 ? -5.296 -3.642 9.735 1.00 97.44 85 ARG A C 1
ATOM 702 O O . ARG A 1 85 ? -5.056 -4.120 10.840 1.00 97.44 85 ARG A O 1
ATOM 709 N N . SER A 1 86 ? -4.427 -2.892 9.060 1.00 96.06 86 SER A N 1
ATOM 710 C CA . SER A 1 86 ? -3.088 -2.558 9.560 1.00 96.06 86 SER A CA 1
ATOM 711 C C . SER A 1 86 ? -3.135 -1.646 10.783 1.00 96.06 86 SER A C 1
ATOM 713 O O . SER A 1 86 ? -2.366 -1.844 11.716 1.00 96.06 86 SER A O 1
ATOM 715 N N . LEU A 1 87 ? -4.042 -0.664 10.795 1.00 95.38 87 LEU A N 1
ATOM 716 C CA . LEU A 1 87 ? -4.209 0.244 11.932 1.00 95.38 87 LEU A CA 1
ATOM 717 C C . LEU A 1 87 ? -4.890 -0.448 13.122 1.00 95.38 87 LEU A C 1
ATOM 719 O O . LEU A 1 87 ? -4.626 -0.100 14.271 1.00 95.38 87 LEU A O 1
ATOM 723 N N . GLY A 1 88 ? -5.773 -1.418 12.865 1.00 95.81 88 GLY A N 1
ATOM 724 C CA . GLY A 1 88 ? -6.524 -2.151 13.885 1.00 95.81 88 GLY A CA 1
ATOM 725 C C . GLY A 1 88 ? -7.633 -1.307 14.517 1.00 95.81 88 GLY A C 1
ATOM 726 O O . GLY A 1 88 ? -8.805 -1.639 14.362 1.00 95.81 88 GLY A O 1
ATOM 727 N N . ILE A 1 89 ? -7.272 -0.206 15.182 1.00 96.31 89 ILE A N 1
ATOM 728 C CA . ILE A 1 89 ? -8.177 0.832 15.695 1.00 96.31 89 ILE A CA 1
ATOM 729 C C . ILE A 1 89 ? -7.842 2.153 15.001 1.00 96.31 89 ILE A C 1
ATOM 731 O O . ILE A 1 89 ? -6.688 2.578 14.988 1.00 96.31 89 ILE A O 1
ATOM 735 N N . PHE A 1 90 ? -8.836 2.828 14.428 1.00 97.75 90 PHE A N 1
ATOM 736 C CA . PHE A 1 90 ? -8.587 3.996 13.585 1.00 97.75 90 PHE A CA 1
ATOM 737 C C . PHE A 1 90 ? -9.719 5.026 13.612 1.00 97.75 90 PHE A C 1
ATOM 739 O O . PHE A 1 90 ? -10.864 4.728 13.955 1.00 97.75 90 PHE A O 1
ATOM 746 N N . ARG A 1 91 ? -9.393 6.259 13.205 1.00 97.81 91 ARG A N 1
ATOM 747 C CA . ARG A 1 91 ? -10.391 7.237 12.753 1.00 97.81 91 ARG A CA 1
ATOM 748 C C . ARG A 1 91 ? -10.532 7.167 11.240 1.00 97.81 91 ARG A C 1
ATOM 750 O O . ARG A 1 91 ? -9.560 6.874 10.543 1.00 97.81 91 ARG A O 1
ATOM 757 N N . SER A 1 92 ? -11.720 7.469 10.728 1.00 96.75 92 SER A N 1
ATOM 758 C CA . SER A 1 92 ? -12.018 7.408 9.292 1.00 96.75 92 SER A CA 1
ATOM 759 C C . SER A 1 92 ? -11.024 8.219 8.452 1.00 96.75 92 SER A C 1
ATOM 761 O O . SER A 1 92 ? -10.636 7.792 7.366 1.00 96.75 92 SER A O 1
ATOM 763 N N . GLU A 1 93 ? -10.567 9.364 8.969 1.00 94.31 93 GLU A N 1
ATOM 764 C CA . GLU A 1 93 ? -9.672 10.287 8.260 1.00 94.31 93 GLU A CA 1
ATOM 765 C C . GLU A 1 93 ? -8.261 9.712 8.053 1.00 94.31 93 GLU A C 1
ATOM 767 O O . GLU A 1 93 ? -7.526 10.183 7.188 1.00 94.31 93 GLU A O 1
ATOM 772 N N . TRP A 1 94 ? -7.872 8.685 8.815 1.00 96.31 94 TRP A N 1
ATOM 773 C CA . TRP A 1 94 ? -6.536 8.084 8.734 1.00 96.31 94 TRP A CA 1
ATOM 774 C C . TRP A 1 94 ? -6.400 7.102 7.569 1.00 96.31 94 TRP A C 1
ATOM 776 O O . TRP A 1 94 ? -5.295 6.865 7.084 1.00 96.31 94 TRP A O 1
ATOM 786 N N . LEU A 1 95 ? -7.516 6.534 7.100 1.00 97.50 95 LEU A N 1
ATOM 787 C CA . LEU A 1 95 ? -7.495 5.429 6.139 1.00 97.50 95 LEU A CA 1
ATOM 788 C C . LEU A 1 95 ? -6.846 5.807 4.805 1.00 97.50 95 LEU A C 1
ATOM 790 O O . LEU A 1 95 ? -6.077 5.022 4.248 1.00 97.50 95 LEU A O 1
ATOM 794 N N . ALA A 1 96 ? -7.152 7.007 4.305 1.00 96.50 96 ALA A N 1
ATOM 795 C CA . ALA A 1 96 ? -6.610 7.504 3.047 1.00 96.50 96 ALA A CA 1
ATOM 796 C C . ALA A 1 96 ? -5.109 7.803 3.146 1.00 96.50 96 ALA A C 1
ATOM 798 O O . ALA A 1 96 ? -4.380 7.596 2.177 1.00 96.50 96 ALA A O 1
ATOM 799 N N . ASP A 1 97 ? -4.638 8.272 4.306 1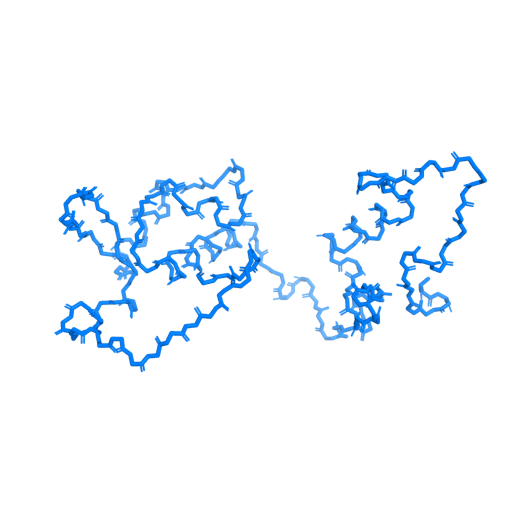.00 95.19 97 ASP A N 1
ATOM 800 C CA . ASP A 1 97 ? -3.252 8.715 4.464 1.00 95.19 97 ASP A CA 1
ATOM 801 C C . ASP A 1 97 ? -2.255 7.553 4.419 1.00 95.19 97 ASP A C 1
ATOM 803 O O . ASP A 1 97 ? -1.162 7.710 3.875 1.00 95.19 97 ASP A O 1
ATOM 807 N N . TYR A 1 98 ? -2.660 6.367 4.885 1.00 93.94 98 TYR A N 1
ATOM 808 C CA . TYR A 1 98 ? -1.815 5.167 4.910 1.00 93.94 98 TYR A CA 1
ATOM 809 C C . TYR A 1 98 ? -1.205 4.839 3.532 1.00 93.94 98 TYR A C 1
ATOM 811 O O . TYR A 1 98 ? -0.013 4.561 3.428 1.00 93.94 98 TYR A O 1
ATOM 819 N N . TYR A 1 99 ? -2.000 4.960 2.460 1.00 94.31 99 TYR A N 1
ATOM 820 C CA . TYR A 1 99 ? -1.552 4.809 1.065 1.00 94.31 99 TYR A CA 1
ATOM 821 C C . TYR A 1 99 ? -1.468 6.145 0.301 1.00 94.31 99 TYR A C 1
ATOM 823 O O . TYR A 1 99 ? -1.250 6.148 -0.910 1.00 94.31 99 TYR A O 1
ATOM 831 N N . ARG A 1 100 ? -1.629 7.288 0.985 1.00 94.88 100 ARG A N 1
ATOM 832 C CA . ARG A 1 100 ? -1.649 8.645 0.395 1.00 94.88 100 ARG A CA 1
ATOM 833 C C . ARG A 1 100 ? -2.687 8.817 -0.726 1.00 94.88 100 ARG A C 1
ATOM 835 O O . ARG A 1 100 ? -2.436 9.482 -1.734 1.00 94.88 100 ARG A O 1
ATOM 842 N N . LEU A 1 101 ? -3.871 8.237 -0.539 1.00 95.56 101 LEU A N 1
ATOM 843 C CA . LEU A 1 101 ? -4.987 8.300 -1.484 1.00 95.56 101 LEU A CA 1
ATOM 844 C C . LEU A 1 101 ? -5.606 9.705 -1.488 1.00 95.56 101 LEU A C 1
ATOM 846 O O . LEU A 1 101 ? -6.163 10.151 -0.489 1.00 95.56 101 LEU A O 1
ATOM 850 N N . LYS A 1 102 ? -5.540 10.414 -2.620 1.00 89.94 102 LYS A N 1
ATOM 851 C CA . LYS A 1 102 ? -6.004 11.813 -2.704 1.00 89.94 102 LYS A CA 1
ATOM 852 C C . LYS A 1 102 ? -7.527 11.980 -2.721 1.00 89.94 102 LYS A C 1
ATOM 854 O O . LYS A 1 102 ? -8.013 13.016 -2.285 1.00 89.94 102 LYS A O 1
ATOM 859 N N . GLN A 1 103 ? -8.266 11.015 -3.266 1.00 89.31 103 GLN A N 1
ATOM 860 C CA . GLN A 1 103 ? -9.711 11.129 -3.522 1.00 89.31 103 GLN A CA 1
ATOM 861 C C . GLN A 1 103 ? -10.460 9.852 -3.112 1.00 89.31 103 GLN A C 1
ATOM 863 O O . GLN A 1 103 ? -11.314 9.351 -3.833 1.00 89.31 103 GLN A O 1
ATOM 868 N N . ALA A 1 104 ? -10.120 9.295 -1.948 1.00 95.31 104 ALA A N 1
ATOM 869 C CA . ALA A 1 104 ? -10.761 8.079 -1.459 1.00 95.31 104 ALA A CA 1
ATOM 870 C C . ALA A 1 104 ? -12.210 8.344 -0.981 1.00 95.31 104 ALA A C 1
ATOM 872 O O . ALA A 1 104 ? -12.432 9.279 -0.203 1.00 95.31 104 ALA A O 1
ATOM 873 N N . PRO A 1 105 ? -13.200 7.507 -1.352 1.00 96.56 105 PRO A N 1
ATOM 874 C CA . PRO A 1 105 ? -14.599 7.661 -0.947 1.00 96.56 105 PRO A CA 1
ATOM 875 C C . PRO A 1 105 ? -14.845 7.148 0.487 1.00 96.56 105 PRO A C 1
ATOM 877 O O . PRO A 1 105 ? -15.643 6.238 0.716 1.00 96.56 105 PRO A O 1
ATOM 880 N N . ILE A 1 106 ? -14.169 7.743 1.480 1.00 97.81 106 ILE A N 1
ATOM 881 C CA . ILE A 1 106 ? -14.125 7.260 2.876 1.00 97.81 106 ILE A CA 1
ATOM 882 C C . ILE A 1 106 ? -15.513 7.036 3.478 1.00 97.81 106 ILE A C 1
ATOM 884 O O . ILE A 1 106 ? -15.760 5.998 4.083 1.00 97.81 106 ILE A O 1
ATOM 888 N N . LYS A 1 107 ? -16.445 7.978 3.295 1.00 97.44 107 LYS A N 1
ATOM 889 C CA . LYS A 1 107 ? -17.800 7.860 3.856 1.00 97.44 107 LYS A CA 1
ATOM 890 C C . LYS A 1 107 ? -18.535 6.620 3.330 1.00 97.44 107 LYS A C 1
ATOM 892 O O . LYS A 1 107 ? -19.137 5.895 4.117 1.00 97.44 107 LYS A O 1
ATOM 897 N N . ALA A 1 108 ? -18.468 6.382 2.019 1.00 97.56 108 ALA A N 1
ATOM 898 C CA . ALA A 1 108 ? -19.097 5.224 1.388 1.00 97.56 108 ALA A CA 1
ATOM 899 C C . ALA A 1 108 ? -18.417 3.919 1.827 1.00 97.56 108 ALA A C 1
ATOM 901 O O . ALA A 1 108 ? -19.103 2.954 2.164 1.00 97.56 108 ALA A O 1
ATOM 902 N N . PHE A 1 109 ? -17.080 3.920 1.912 1.00 98.19 109 PHE A N 1
ATOM 903 C CA . PHE A 1 109 ? -16.313 2.789 2.429 1.00 98.19 109 PHE A CA 1
ATOM 904 C C . PHE A 1 109 ? -16.742 2.41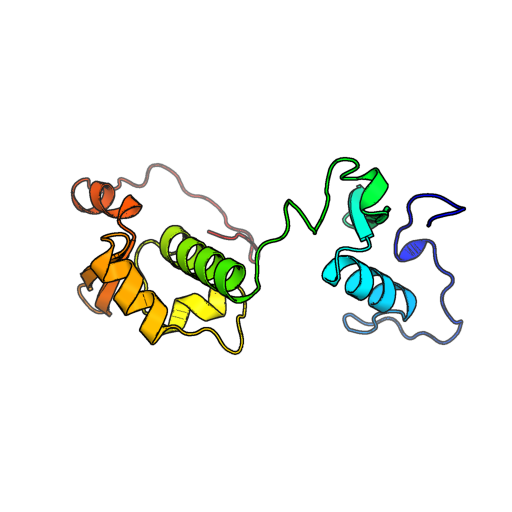8 3.855 1.00 98.19 109 PHE A C 1
ATOM 906 O O . PHE A 1 109 ? -17.150 1.281 4.067 1.00 98.19 109 PHE A O 1
ATOM 913 N N . ILE A 1 110 ? -16.733 3.369 4.800 1.00 98.38 110 ILE A N 1
ATOM 914 C CA . ILE A 1 110 ? -17.114 3.125 6.203 1.00 98.38 110 ILE A CA 1
ATOM 915 C C . ILE A 1 110 ? -18.526 2.546 6.298 1.00 98.38 110 ILE A C 1
ATOM 917 O O . ILE A 1 110 ? -18.726 1.548 6.982 1.00 98.38 110 ILE A O 1
ATOM 921 N N . GLN A 1 111 ? -19.490 3.123 5.571 1.00 98.19 111 GLN A N 1
ATOM 922 C CA . GLN A 1 111 ? -20.863 2.621 5.560 1.00 98.19 111 GLN A CA 1
ATOM 923 C C . GLN A 1 111 ? -20.927 1.167 5.069 1.00 98.19 111 GLN A C 1
ATOM 925 O O . GLN A 1 111 ? -21.539 0.327 5.725 1.00 98.19 111 GLN A O 1
ATOM 930 N N . SER A 1 112 ? -20.283 0.859 3.938 1.00 98.00 112 SER A N 1
ATOM 931 C CA . SER A 1 112 ? -20.282 -0.496 3.370 1.00 98.00 112 SER A CA 1
ATOM 932 C C . SER A 1 112 ? -19.571 -1.517 4.265 1.00 98.00 112 SER A C 1
ATOM 934 O O . SER A 1 112 ? -20.122 -2.583 4.524 1.00 98.00 112 SER A O 1
ATOM 936 N N . ALA A 1 113 ? -18.395 -1.173 4.796 1.00 98.31 113 ALA A N 1
ATOM 937 C CA . ALA A 1 113 ? -17.586 -2.046 5.639 1.00 98.31 113 ALA A CA 1
ATOM 938 C C . ALA A 1 113 ? -18.252 -2.301 6.998 1.00 98.31 113 ALA A C 1
ATOM 940 O O . ALA A 1 113 ? -18.185 -3.410 7.521 1.00 98.31 113 ALA A O 1
ATOM 941 N N . GLN A 1 114 ? -18.936 -1.299 7.559 1.00 98.38 114 GLN A N 1
ATOM 942 C CA . GLN A 1 114 ? -19.724 -1.471 8.776 1.00 98.38 114 GLN A CA 1
ATOM 943 C C . GLN A 1 114 ? -20.906 -2.417 8.537 1.00 98.38 114 GLN A C 1
ATOM 945 O O . GLN A 1 114 ? -21.135 -3.318 9.338 1.00 98.38 114 GLN A O 1
ATOM 950 N N . VAL A 1 115 ? -21.651 -2.230 7.440 1.00 98.31 115 VAL A N 1
ATOM 951 C CA . VAL A 1 115 ? -22.781 -3.108 7.084 1.00 98.31 115 VAL A CA 1
ATOM 952 C C . VAL A 1 115 ? -22.312 -4.547 6.851 1.00 98.31 115 VAL A C 1
ATOM 954 O O . VAL A 1 115 ? -22.998 -5.479 7.261 1.00 98.31 115 VAL A O 1
ATOM 957 N N . ALA A 1 116 ? -21.138 -4.730 6.244 1.00 98.06 116 ALA A N 1
ATOM 958 C CA . ALA A 1 116 ? -20.521 -6.039 6.044 1.00 98.06 116 ALA A CA 1
ATOM 959 C C . ALA A 1 116 ? -19.962 -6.669 7.337 1.00 98.06 116 ALA A C 1
ATOM 961 O O . ALA A 1 116 ? -19.663 -7.860 7.352 1.00 98.06 116 ALA A O 1
ATOM 962 N N . GLY A 1 117 ? -19.824 -5.896 8.421 1.00 98.00 117 GLY A N 1
ATOM 963 C CA . GLY A 1 117 ? -19.225 -6.350 9.679 1.00 98.00 117 GLY A CA 1
ATOM 964 C C . GLY A 1 117 ? -17.693 -6.392 9.671 1.00 98.00 117 GLY A C 1
ATOM 965 O O . GLY A 1 117 ? -17.094 -6.854 10.638 1.00 98.00 117 GLY A O 1
ATOM 966 N N . ASP A 1 118 ? -17.047 -5.879 8.622 1.00 98.38 118 ASP A N 1
ATOM 967 C CA . ASP A 1 118 ? -15.585 -5.811 8.527 1.00 98.38 118 ASP A CA 1
ATOM 968 C C . ASP A 1 118 ? -14.986 -4.830 9.543 1.00 98.38 118 ASP A C 1
ATOM 970 O O . ASP A 1 118 ? -13.848 -4.991 9.995 1.00 98.38 118 ASP A O 1
ATOM 974 N N . ILE A 1 119 ? -15.757 -3.803 9.910 1.00 98.56 119 ILE A N 1
ATOM 975 C CA . ILE A 1 119 ? -15.383 -2.812 10.917 1.00 98.56 119 ILE A CA 1
ATOM 976 C C . ILE A 1 119 ? -16.518 -2.600 11.918 1.00 98.56 119 ILE A C 1
ATOM 978 O O . ILE A 1 119 ? -17.700 -2.685 11.585 1.00 98.56 119 ILE A O 1
ATOM 982 N N . ILE A 1 120 ? -16.150 -2.291 13.156 1.00 98.12 120 ILE A N 1
ATOM 983 C CA . ILE A 1 120 ? -17.061 -2.200 14.296 1.00 98.12 120 ILE A CA 1
ATOM 984 C C . ILE A 1 120 ? -16.855 -0.837 14.968 1.00 98.12 120 ILE A C 1
ATOM 986 O O . ILE A 1 120 ? -15.704 -0.461 15.213 1.00 98.12 120 ILE A O 1
ATOM 990 N N . PRO A 1 121 ? -17.922 -0.074 15.267 1.00 97.62 121 PRO A N 1
ATOM 991 C CA . PRO A 1 121 ? -17.786 1.164 16.024 1.00 97.62 121 PRO A CA 1
ATOM 992 C C . PRO A 1 121 ? -17.361 0.850 17.462 1.00 97.62 121 PRO A C 1
ATOM 994 O O . PRO A 1 121 ? -17.920 -0.040 18.104 1.00 97.62 121 PRO A O 1
ATOM 997 N N . VAL A 1 122 ? -16.381 1.588 17.976 1.00 96.88 122 VAL A N 1
ATOM 998 C CA . VAL A 1 122 ? -15.850 1.419 19.334 1.00 96.88 122 VAL A CA 1
ATOM 999 C C . VAL A 1 122 ? -15.652 2.767 20.015 1.00 96.88 122 VAL A C 1
ATOM 1001 O O . VAL A 1 122 ? -15.389 3.776 19.364 1.00 96.88 122 VAL A O 1
ATOM 1004 N N . GLU A 1 123 ? -15.738 2.770 21.343 1.00 96.81 123 GLU A N 1
ATOM 1005 C CA . GLU A 1 123 ? -15.418 3.930 22.171 1.00 96.81 123 GLU A CA 1
ATOM 1006 C C . GLU A 1 123 ? -14.061 3.708 22.843 1.00 96.81 123 GLU A C 1
ATOM 1008 O O . GLU A 1 123 ? -13.885 2.768 23.624 1.00 96.81 123 GLU A O 1
ATOM 1013 N N . VAL A 1 124 ? -13.085 4.562 22.539 1.00 95.56 124 VAL A N 1
ATOM 1014 C CA . VAL A 1 124 ? -11.722 4.449 23.070 1.00 95.56 124 VAL A CA 1
ATOM 1015 C C . VAL A 1 124 ? -11.514 5.491 24.162 1.00 95.56 124 VAL A C 1
ATOM 1017 O O . VAL A 1 124 ? -11.607 6.698 23.928 1.00 95.56 124 VAL A O 1
ATOM 1020 N N . LYS A 1 125 ? -11.188 5.037 25.377 1.00 95.06 125 LYS A N 1
ATOM 1021 C CA . LYS A 1 125 ? -10.971 5.915 26.537 1.00 95.06 125 LYS A CA 1
ATOM 1022 C C . LYS A 1 125 ? -9.931 6.999 26.221 1.00 95.06 125 LYS A C 1
ATOM 1024 O O . LYS A 1 125 ? -8.780 6.693 25.934 1.00 95.06 125 LYS A O 1
ATOM 1029 N N . GLY A 1 126 ? -10.337 8.266 26.316 1.00 96.88 126 GLY A N 1
ATOM 1030 C CA . GLY A 1 126 ? -9.478 9.429 26.049 1.00 96.88 126 GLY A CA 1
ATOM 1031 C C . GLY A 1 126 ? -9.324 9.800 24.569 1.00 96.88 126 GLY A C 1
ATOM 1032 O O . GLY A 1 126 ? -8.755 10.847 24.276 1.00 96.88 126 GLY A O 1
ATOM 1033 N N . MET A 1 127 ? -9.852 8.994 23.641 1.00 95.94 127 MET A N 1
ATOM 1034 C CA . MET A 1 127 ? -9.819 9.264 22.195 1.00 95.94 127 MET A CA 1
ATOM 1035 C C . MET A 1 127 ? -11.219 9.383 21.572 1.00 95.94 127 MET A C 1
ATOM 1037 O O . MET A 1 127 ? -11.349 9.967 20.493 1.00 95.94 127 MET A O 1
ATOM 1041 N N . GLY A 1 128 ? -12.262 8.909 22.253 1.00 96.81 128 GLY A N 1
ATOM 1042 C CA . GLY A 1 128 ? -13.649 9.008 21.809 1.00 96.81 128 GLY A CA 1
ATOM 1043 C C . GLY A 1 128 ? -14.046 7.910 20.820 1.00 96.81 128 GLY A C 1
ATOM 1044 O O . GLY A 1 128 ? -13.420 6.847 20.766 1.00 96.81 128 GLY A O 1
ATOM 1045 N N . ALA A 1 129 ? -15.054 8.211 20.001 1.00 97.56 129 ALA A N 1
ATOM 1046 C CA . ALA A 1 129 ? -15.553 7.322 18.958 1.00 97.56 129 ALA A CA 1
ATOM 1047 C C . ALA A 1 129 ? -14.492 7.038 17.880 1.00 97.56 129 ALA A C 1
ATOM 1049 O O . ALA A 1 129 ? -13.872 7.955 17.322 1.00 97.56 129 ALA A O 1
ATOM 1050 N N . MET A 1 130 ? -14.303 5.754 17.583 1.00 98.25 130 MET A N 1
ATOM 1051 C CA . MET A 1 130 ? -13.362 5.221 16.598 1.00 98.25 130 MET A CA 1
ATOM 1052 C C . MET A 1 130 ? -13.944 3.960 15.935 1.00 98.25 130 MET A C 1
ATOM 1054 O O . MET A 1 130 ? -15.044 3.510 16.261 1.00 98.25 130 MET A O 1
ATOM 1058 N N . TRP A 1 131 ? -13.193 3.379 15.005 1.00 98.44 131 TRP A N 1
ATOM 1059 C CA . TRP A 1 131 ? -13.508 2.108 14.360 1.00 98.44 131 TRP A CA 1
ATOM 1060 C C . TRP A 1 131 ? -12.464 1.057 14.708 1.00 98.44 131 TRP A C 1
ATOM 1062 O O . TRP A 1 131 ? -11.283 1.370 14.842 1.00 98.44 131 TRP A O 1
ATOM 1072 N N . LEU A 1 132 ? -12.906 -0.189 14.814 1.00 98.00 132 LEU A N 1
ATOM 1073 C CA . LEU A 1 132 ? -12.080 -1.373 14.999 1.00 98.00 132 LEU A CA 1
ATOM 1074 C C . LEU A 1 132 ? -12.246 -2.279 13.781 1.00 98.00 132 LEU A C 1
ATOM 1076 O O . LEU A 1 132 ? -13.372 -2.630 13.439 1.00 98.00 132 LEU A O 1
ATOM 1080 N N . HIS A 1 133 ? -11.156 -2.710 13.156 1.00 98.38 133 HIS A N 1
ATOM 1081 C CA . HIS A 1 133 ? -11.223 -3.782 12.165 1.00 98.38 133 HIS A CA 1
ATOM 1082 C C . HIS A 1 133 ? -11.517 -5.123 12.853 1.00 98.38 133 HIS A C 1
ATOM 1084 O O . HIS A 1 133 ? -10.879 -5.460 13.854 1.00 98.38 133 HIS A O 1
ATOM 1090 N N . GLN A 1 134 ? -12.440 -5.922 12.310 1.00 97.31 134 GLN A N 1
ATOM 1091 C CA . GLN A 1 134 ? -12.949 -7.138 12.963 1.00 97.31 134 GLN A CA 1
ATOM 1092 C C . GLN A 1 134 ? -11.854 -8.130 13.388 1.00 97.31 134 GLN A C 1
ATOM 1094 O O . GLN A 1 134 ? -11.973 -8.789 14.419 1.00 97.31 134 GLN A O 1
ATOM 1099 N N . SER A 1 135 ? -10.738 -8.199 12.652 1.00 95.88 135 SER A N 1
ATOM 1100 C CA . SER A 1 135 ? -9.631 -9.106 12.985 1.00 95.88 135 SER A CA 1
ATOM 1101 C C . SER A 1 135 ? -8.929 -8.755 14.299 1.00 95.88 135 SER A C 1
ATOM 1103 O O . SER A 1 135 ? -8.238 -9.603 14.854 1.00 95.88 135 SER A O 1
ATOM 1105 N N . ALA A 1 136 ? -9.066 -7.518 14.785 1.00 93.94 136 ALA A N 1
ATOM 1106 C CA . ALA A 1 136 ? -8.496 -7.067 16.052 1.00 93.94 136 ALA A CA 1
ATOM 1107 C C . ALA A 1 136 ? -9.438 -7.313 17.248 1.00 93.94 136 ALA A C 1
ATOM 1109 O O . ALA A 1 136 ? -9.004 -7.208 18.396 1.00 93.94 136 ALA A O 1
ATOM 1110 N N . LEU A 1 137 ? -10.699 -7.698 17.004 1.00 92.38 137 LEU A N 1
ATOM 1111 C CA . LEU A 1 137 ? -11.699 -7.941 18.046 1.00 92.38 137 LEU A CA 1
ATOM 1112 C C . LEU A 1 137 ? -11.262 -8.971 19.105 1.00 92.38 137 LEU A C 1
ATOM 1114 O O . LEU A 1 137 ? -11.414 -8.669 20.292 1.00 92.38 137 LEU A O 1
ATOM 1118 N N . PRO A 1 138 ? -10.659 -10.129 18.756 1.00 90.38 138 PRO A N 1
ATOM 1119 C CA . PRO A 1 138 ? -10.201 -11.086 19.766 1.00 90.38 138 PRO A CA 1
ATOM 1120 C C . PRO A 1 138 ? -9.187 -10.479 20.749 1.00 90.38 138 PRO A C 1
ATOM 1122 O O . PRO A 1 138 ? -9.207 -10.796 21.940 1.00 90.38 138 PRO A O 1
ATOM 1125 N N . GLY A 1 139 ? -8.352 -9.548 20.273 1.00 87.44 139 GLY A N 1
ATOM 1126 C CA . GLY A 1 139 ? -7.327 -8.873 21.070 1.00 87.44 139 GLY A CA 1
ATOM 1127 C C . GLY A 1 139 ? -7.878 -7.928 22.140 1.00 87.44 139 GLY A C 1
ATOM 1128 O O . GLY A 1 139 ? -7.178 -7.650 23.107 1.00 87.44 139 GLY A O 1
ATOM 1129 N N . LEU A 1 140 ? -9.134 -7.477 22.033 1.00 85.50 140 LEU A N 1
ATOM 1130 C CA . LEU A 1 140 ? -9.744 -6.613 23.055 1.00 85.50 140 LEU A CA 1
ATOM 1131 C C . LEU A 1 140 ? -10.080 -7.359 24.351 1.00 85.50 140 LEU A C 1
ATOM 1133 O O . LEU A 1 140 ? -10.151 -6.752 25.416 1.00 85.50 140 LEU A O 1
ATOM 1137 N N . THR A 1 141 ? -10.292 -8.672 24.265 1.00 83.56 141 THR A N 1
ATOM 1138 C CA . THR A 1 141 ? -10.674 -9.503 25.420 1.00 83.56 141 THR A CA 1
ATOM 1139 C C . THR A 1 141 ? -9.479 -10.112 26.145 1.00 83.56 141 THR A C 1
ATOM 1141 O O . THR A 1 141 ? -9.606 -10.560 27.282 1.00 83.56 141 THR A O 1
ATOM 1144 N N . THR A 1 142 ? -8.310 -10.114 25.501 1.00 82.25 142 THR A N 1
ATOM 1145 C CA . THR A 1 142 ? -7.090 -10.739 26.016 1.00 82.25 142 THR A CA 1
ATOM 1146 C C . THR A 1 142 ? -6.029 -9.663 26.238 1.00 82.25 142 THR A C 1
ATOM 1148 O O . THR A 1 142 ? -5.453 -9.177 25.265 1.00 82.25 142 THR A O 1
ATOM 1151 N N . PRO A 1 143 ? -5.737 -9.278 27.494 1.00 76.06 143 PRO A N 1
ATOM 1152 C CA . PRO A 1 143 ? -4.712 -8.283 27.782 1.00 76.06 143 PRO A CA 1
ATOM 1153 C C . PRO A 1 143 ? -3.358 -8.695 27.194 1.00 76.06 143 PRO A C 1
ATOM 1155 O O . PRO A 1 143 ? -2.818 -9.751 27.529 1.00 76.06 143 PRO A O 1
ATOM 1158 N N . LEU A 1 144 ? -2.792 -7.851 26.329 1.00 81.69 144 LEU A N 1
ATOM 1159 C CA . LEU A 1 144 ? -1.454 -8.071 25.791 1.00 81.69 144 LEU A CA 1
ATOM 1160 C C . LEU A 1 144 ? -0.418 -7.812 26.889 1.00 81.69 144 LEU A C 1
ATOM 1162 O O . LEU A 1 144 ? -0.376 -6.736 27.486 1.00 81.69 144 LEU A O 1
ATOM 1166 N N . LYS A 1 145 ? 0.446 -8.797 27.144 1.00 85.62 145 LYS A N 1
ATOM 1167 C CA . LYS A 1 145 ? 1.605 -8.645 28.027 1.00 85.62 145 LYS A CA 1
ATOM 1168 C C . LYS A 1 145 ? 2.840 -8.379 27.174 1.00 85.62 145 LYS A C 1
ATOM 1170 O O . LYS A 1 145 ? 3.250 -9.246 26.406 1.00 85.62 145 LYS A O 1
ATOM 1175 N N . ALA A 1 146 ? 3.449 -7.206 27.329 1.00 88.44 146 ALA A N 1
ATOM 1176 C CA . ALA A 1 146 ? 4.738 -6.924 26.709 1.00 88.44 146 ALA A CA 1
ATOM 1177 C C . ALA A 1 146 ? 5.800 -7.877 27.281 1.00 88.44 146 ALA A C 1
ATOM 1179 O O . ALA A 1 146 ? 6.000 -7.944 28.495 1.00 88.44 146 ALA A O 1
ATOM 1180 N N . THR A 1 147 ? 6.451 -8.643 26.409 1.00 93.00 147 THR A N 1
ATOM 1181 C CA . THR A 1 147 ? 7.487 -9.622 26.783 1.00 93.00 147 THR A CA 1
ATOM 1182 C C . THR A 1 147 ? 8.883 -9.214 26.321 1.00 93.00 147 THR A C 1
ATOM 1184 O O . THR A 1 147 ? 9.861 -9.762 26.816 1.00 93.00 147 THR A O 1
ATOM 1187 N N . HIS A 1 148 ? 8.981 -8.254 25.397 1.00 90.94 148 HIS A N 1
ATOM 1188 C CA . HIS A 1 148 ? 10.225 -7.832 24.760 1.00 90.94 148 HIS A CA 1
ATOM 1189 C C . HIS A 1 148 ? 10.209 -6.329 24.473 1.00 90.94 148 HIS A C 1
ATOM 1191 O O . HIS A 1 148 ? 9.146 -5.727 24.322 1.00 90.94 148 HIS A O 1
ATOM 1197 N N . THR A 1 149 ? 11.405 -5.760 24.332 1.00 92.50 149 THR A N 1
ATOM 1198 C CA . THR A 1 149 ? 11.626 -4.398 23.836 1.00 92.50 149 THR A CA 1
ATOM 1199 C C . THR A 1 149 ? 12.261 -4.482 22.454 1.00 92.50 149 THR A C 1
ATOM 1201 O O . THR A 1 149 ? 13.273 -5.162 22.288 1.00 92.50 149 THR A O 1
ATOM 1204 N N . ALA A 1 150 ? 11.690 -3.778 21.476 1.00 90.31 150 ALA A N 1
ATOM 1205 C CA . ALA A 1 150 ? 12.238 -3.659 20.128 1.00 90.31 150 ALA A CA 1
ATOM 1206 C C . ALA A 1 150 ? 12.726 -2.225 19.875 1.00 90.31 150 ALA A C 1
ATOM 1208 O O . ALA A 1 150 ? 12.055 -1.263 20.247 1.00 90.31 150 ALA A O 1
ATOM 1209 N N . LEU A 1 151 ? 13.894 -2.083 19.240 1.00 92.19 151 LEU A N 1
ATOM 1210 C CA . LEU A 1 151 ? 14.355 -0.806 18.695 1.00 92.19 151 LEU A CA 1
ATOM 1211 C C . LEU A 1 151 ? 13.811 -0.672 17.275 1.00 92.19 151 LEU A C 1
ATOM 1213 O O . LEU A 1 151 ? 14.198 -1.440 16.396 1.00 92.19 151 LEU A O 1
ATOM 1217 N N . LEU A 1 152 ? 12.923 0.295 17.062 1.00 91.94 152 LEU A N 1
ATOM 1218 C CA . LEU A 1 152 ? 12.346 0.562 15.748 1.00 91.94 152 LEU A CA 1
ATOM 1219 C C . LEU A 1 152 ? 13.229 1.537 14.971 1.00 91.94 152 LEU A C 1
ATOM 1221 O O . LEU A 1 152 ? 13.745 2.516 15.518 1.00 91.94 152 LEU A O 1
ATOM 1225 N N . SER A 1 153 ? 13.399 1.273 13.677 1.00 91.38 153 SER A N 1
ATOM 1226 C CA . SER A 1 153 ? 13.990 2.264 12.780 1.00 91.38 153 SER A CA 1
ATOM 1227 C C . SER A 1 153 ? 12.972 3.381 12.492 1.00 91.38 153 SER A C 1
ATOM 1229 O O . SER A 1 153 ? 11.772 3.119 12.516 1.00 91.38 153 SER A O 1
ATOM 1231 N N . PRO A 1 154 ? 13.396 4.603 12.118 1.00 85.19 154 PRO A N 1
ATOM 1232 C CA . PRO A 1 154 ? 12.467 5.670 11.717 1.00 85.19 154 PRO A CA 1
ATOM 1233 C C . PRO A 1 154 ? 11.578 5.342 10.504 1.00 85.19 154 PRO A C 1
ATOM 1235 O O . PRO A 1 154 ? 10.671 6.107 10.190 1.00 85.19 154 PRO A O 1
ATOM 1238 N N . PHE A 1 155 ? 11.871 4.250 9.793 1.00 80.69 155 PHE A N 1
ATOM 1239 C CA . PHE A 1 155 ? 11.128 3.775 8.625 1.00 80.69 155 PHE A CA 1
ATOM 1240 C C . PHE A 1 155 ? 10.485 2.405 8.869 1.00 80.69 155 PHE A C 1
ATOM 1242 O O . PHE A 1 155 ? 10.109 1.726 7.912 1.00 80.69 155 PHE A O 1
ATOM 1249 N N . ASP A 1 156 ? 10.416 1.977 10.130 1.00 81.62 156 ASP A N 1
ATOM 1250 C CA . ASP A 1 156 ? 9.697 0.770 10.504 1.00 81.62 156 ASP A CA 1
ATOM 1251 C C . ASP A 1 156 ? 8.186 0.995 10.304 1.00 81.62 156 ASP A C 1
ATOM 1253 O O . ASP A 1 156 ? 7.687 2.068 10.650 1.00 81.62 156 ASP A O 1
ATOM 1257 N N . PRO A 1 157 ? 7.454 0.052 9.686 1.00 70.06 157 PRO A N 1
ATOM 1258 C CA . PRO A 1 157 ? 6.018 0.194 9.454 1.00 70.06 157 PRO A CA 1
ATOM 1259 C C . PRO A 1 157 ? 5.155 -0.140 10.688 1.00 70.06 157 PRO A C 1
ATOM 1261 O O . PRO A 1 157 ? 3.934 -0.237 10.533 1.00 70.06 157 PRO A O 1
ATOM 1264 N N . VAL A 1 158 ? 5.773 -0.365 11.857 1.00 67.56 158 VAL A N 1
ATOM 1265 C CA . VAL A 1 158 ? 5.135 -0.734 13.136 1.00 67.56 158 VAL A CA 1
ATOM 1266 C C . VAL A 1 158 ? 5.017 0.458 14.081 1.00 67.56 158 VAL A C 1
ATOM 1268 O O . VAL A 1 158 ? 6.013 1.195 14.250 1.00 67.56 158 VAL A O 1
#

Radius of gyration: 21.3 Å; chains: 1; bounding box: 51×35×54 Å

Sequence (158 aa):
IRDNGPVRSADFATEKNHKPGWWAWKPHKRHLENLFSAGELMVAERRNFQRVYDLRTRVMPDWQDAIHAIGEDEAIRLMLMNSARSLGIFRSEWLADYYRLKQAPIKAFIQSAQVAGDIIPVEVKGMGAMWLHQSALPGLTTPLKATHTALLSPFDPV

InterPro domains:
  IPR009351 DNA glycosylase AlkZ-like [PF06224] (1-158)

Organism: NCBI:txid325776

pLDDT: mean 91.66, std 9.0, range [57.03, 98.56]

Foldseek 3Di:
DVVPFWDWPVVDDDDPPQDDDPPSDGPVNVVQVVCVVVLQWDFQDADPNIGTIGGSCVSPVPDDCVVPPDDPLVVLLVQLLVQLVLVQKFALVVSCVVVVNPDRPSVVSVVVCVVVVQKDWDQDVPPGIIIGGPVCVVVVVDDDDDPDDDDDDPPRSD